Protein AF-A0AAW6J3B0-F1 (afdb_monomer_lite)

pLDDT: mean 87.62, std 11.97, range [43.56, 98.06]

Foldseek 3Di:
DFDWAQFPLGSVDIDRCLVVVVCCCVPPVVVVVVVVDPDDQQAAEQADAACSLLSLLVVVLVPPRHQEGHRFLHLCPTPVSVSLVVLVPGQDDPDPAHEAEYEYEPDDPDDDDDDDSSDDNCSVVSVVVSCVSCVVNVHDYYYYYDYPDDSVRSVVVSVCCVVVPVPD

Radius of gyration: 16.06 Å; chains: 1; bounding box: 43×34×39 Å

Secondary structure (DSSP, 8-state):
-PPSEEETTEEEEEE-THHHHHHHIIIIIHHHHHHHS---TT--EEEEETHHHHHHHHHHHH--S-SEEEEES--TTTTTTHHHHHHHHPPPP--S--EEEEEEE-----SSSPPPTT--TTHHHHHHHHHHHHHHTT--EEEEEETT--HHHHHHHHHHHHHTTTT-

Sequence (168 aa):
MGKPAQDPRNPERMSGGSADFRNVILKDIAPWVEQNVKLDAQKRALWGHSYGGLFVLDSLLDGRYFSHFFAASPSLSWADERMMQKIRAVKLVKEPQKHVLLMEGDLLTHTGAEQSANFDANGINKNREILSIFDQQGVEAKFLIYPNLKHGEVFKVSLLDVLSNKLY

Structure (mmCIF, N/CA/C/O backbone):
data_AF-A0AAW6J3B0-F1
#
_entry.id   AF-A0AAW6J3B0-F1
#
loop_
_atom_site.group_PDB
_atom_site.id
_atom_site.type_symbol
_atom_site.label_atom_id
_atom_site.label_alt_id
_atom_site.label_comp_id
_atom_site.label_asym_id
_atom_site.label_entity_id
_atom_site.label_seq_id
_atom_site.pdbx_PDB_ins_code
_atom_site.Cartn_x
_atom_site.Cartn_y
_atom_site.Cartn_z
_atom_site.occupancy
_atom_site.B_iso_or_equiv
_atom_site.auth_seq_id
_atom_site.auth_comp_id
_atom_site.auth_asym_id
_atom_site.auth_atom_id
_atom_site.pdbx_PDB_model_num
ATOM 1 N N . MET A 1 1 ? -11.419 -5.646 -10.971 1.00 50.66 1 MET A N 1
ATOM 2 C CA . MET A 1 1 ? -10.317 -6.406 -10.333 1.00 50.66 1 MET A CA 1
ATOM 3 C C . MET A 1 1 ? -9.451 -7.022 -11.418 1.00 50.66 1 MET A C 1
ATOM 5 O O . MET A 1 1 ? -9.953 -7.217 -12.521 1.00 50.66 1 MET A O 1
ATOM 9 N N . GLY A 1 2 ? -8.163 -7.256 -11.160 1.00 61.94 2 GLY A N 1
ATOM 10 C CA . GLY A 1 2 ? -7.322 -7.935 -12.143 1.00 61.94 2 GLY A CA 1
ATOM 11 C C . GLY A 1 2 ? -7.693 -9.399 -12.244 1.00 61.94 2 GLY A C 1
ATOM 12 O O . GLY A 1 2 ? -7.819 -10.053 -11.225 1.00 61.94 2 GLY A O 1
ATOM 13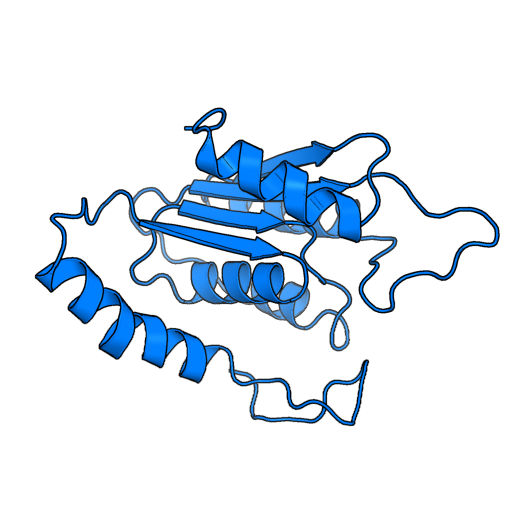 N N . LYS A 1 3 ? -7.918 -9.901 -13.457 1.00 71.81 3 LYS A N 1
ATOM 14 C CA . LYS A 1 3 ? -7.980 -11.346 -13.674 1.00 71.81 3 LYS A CA 1
ATOM 15 C C . LYS A 1 3 ? -6.567 -11.918 -13.510 1.00 71.81 3 LYS A C 1
ATOM 17 O O . LYS A 1 3 ? -5.618 -11.186 -13.818 1.00 71.81 3 LYS A O 1
ATOM 22 N N . PRO A 1 4 ? -6.423 -13.175 -13.057 1.00 79.88 4 PRO A N 1
ATOM 23 C CA . PRO A 1 4 ? -5.141 -13.854 -13.062 1.00 79.88 4 PRO A CA 1
ATOM 24 C C . PRO A 1 4 ? -4.463 -13.740 -14.429 1.00 79.88 4 PRO A C 1
ATOM 26 O O . PRO A 1 4 ? -5.073 -14.052 -15.451 1.00 79.88 4 PRO A O 1
ATOM 29 N N . ALA A 1 5 ? -3.230 -13.249 -14.446 1.00 85.12 5 ALA A N 1
ATOM 30 C CA . ALA A 1 5 ? -2.426 -13.078 -15.652 1.00 85.12 5 ALA A CA 1
ATOM 31 C C . ALA A 1 5 ? -0.943 -13.211 -15.304 1.00 85.12 5 ALA A C 1
ATOM 33 O O . ALA A 1 5 ? -0.566 -12.971 -14.157 1.00 85.12 5 ALA A O 1
ATOM 34 N N . GLN A 1 6 ? -0.104 -13.559 -16.276 1.00 87.12 6 GLN A N 1
ATOM 35 C CA . GLN A 1 6 ? 1.344 -13.581 -16.071 1.00 87.12 6 GLN A CA 1
ATOM 36 C C . GLN A 1 6 ? 1.844 -12.211 -15.603 1.00 87.12 6 GLN A C 1
ATOM 38 O O . GLN A 1 6 ? 1.359 -11.170 -16.053 1.00 87.12 6 GLN A O 1
ATOM 43 N N . ASP A 1 7 ? 2.779 -12.214 -14.661 1.00 86.56 7 ASP A N 1
ATOM 44 C CA . ASP A 1 7 ? 3.418 -10.992 -14.197 1.00 86.56 7 ASP A CA 1
ATOM 45 C C . ASP A 1 7 ? 4.323 -10.437 -15.313 1.00 86.56 7 ASP A C 1
ATOM 47 O O . ASP A 1 7 ? 5.245 -11.131 -15.748 1.00 86.56 7 ASP A O 1
ATOM 51 N N . PRO A 1 8 ? 4.112 -9.189 -15.773 1.00 86.69 8 PRO A N 1
ATOM 52 C CA . PRO A 1 8 ? 4.930 -8.594 -16.828 1.00 86.69 8 PRO A CA 1
ATOM 53 C C . PRO A 1 8 ? 6.418 -8.471 -16.464 1.00 86.69 8 PRO A C 1
ATOM 55 O O . PRO A 1 8 ? 7.243 -8.306 -17.357 1.00 86.69 8 PRO A O 1
ATOM 58 N N . ARG A 1 9 ? 6.787 -8.547 -15.176 1.00 86.00 9 ARG A N 1
ATOM 59 C CA . ARG A 1 9 ? 8.193 -8.526 -14.727 1.00 86.00 9 ARG A CA 1
ATOM 60 C C . ARG A 1 9 ? 8.808 -9.912 -14.570 1.00 86.00 9 ARG A C 1
ATOM 62 O O . ARG A 1 9 ? 10.029 -10.025 -14.524 1.00 86.00 9 ARG A O 1
ATOM 69 N N . ASN A 1 10 ? 7.984 -10.948 -14.442 1.00 84.62 10 ASN A N 1
ATOM 70 C CA . ASN A 1 10 ? 8.424 -12.335 -14.371 1.00 84.62 10 ASN A CA 1
ATOM 71 C C . ASN A 1 10 ? 7.295 -13.262 -14.864 1.00 84.62 10 ASN A C 1
ATOM 73 O O . ASN A 1 10 ? 6.443 -13.652 -14.063 1.00 84.62 10 ASN A O 1
ATOM 77 N N . PRO A 1 11 ? 7.300 -13.656 -16.150 1.00 86.00 11 PRO A N 1
ATOM 78 C CA . PRO A 1 11 ? 6.228 -14.460 -16.741 1.00 86.00 11 PRO A CA 1
ATOM 79 C C . PRO A 1 11 ? 6.017 -15.845 -16.109 1.00 86.00 11 PRO A C 1
ATOM 81 O O . PRO A 1 11 ? 4.966 -16.449 -16.317 1.00 86.00 11 PRO A O 1
ATOM 84 N N . GLU A 1 12 ? 6.974 -16.349 -15.321 1.00 87.25 12 GLU A N 1
ATOM 85 C CA . GLU A 1 12 ? 6.824 -17.600 -14.562 1.00 87.25 12 GLU A CA 1
ATOM 86 C C . GLU A 1 12 ? 5.893 -17.446 -13.349 1.00 87.25 12 GLU A C 1
ATOM 88 O O . GLU A 1 12 ? 5.465 -18.433 -12.750 1.00 87.25 12 GLU A O 1
ATOM 93 N N . ARG A 1 13 ? 5.570 -16.206 -12.964 1.00 84.75 13 ARG A N 1
ATOM 94 C CA . ARG A 1 13 ? 4.685 -15.888 -11.843 1.00 84.75 13 ARG A CA 1
ATOM 95 C C . ARG A 1 13 ? 3.322 -15.433 -12.343 1.00 84.75 13 ARG A C 1
ATOM 97 O O . ARG A 1 13 ? 3.199 -14.725 -13.339 1.00 84.75 13 ARG A O 1
ATOM 104 N N . MET A 1 14 ? 2.287 -15.784 -11.585 1.00 85.88 14 MET A N 1
ATOM 105 C CA . MET A 1 14 ? 0.937 -15.262 -11.785 1.00 85.88 14 MET A CA 1
ATOM 106 C C . MET A 1 14 ? 0.704 -14.0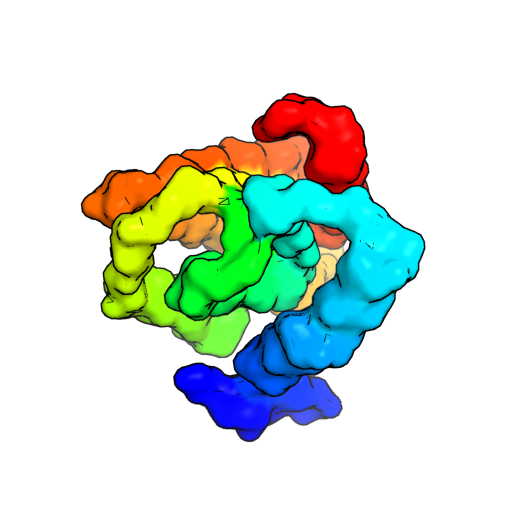25 -10.912 1.00 85.88 14 MET A C 1
ATOM 108 O O . MET A 1 14 ? 1.073 -13.981 -9.740 1.00 85.88 14 MET A O 1
ATOM 112 N N . SER A 1 15 ? 0.038 -13.032 -11.486 1.00 85.75 15 SER A N 1
ATOM 113 C CA . SER A 1 15 ? -0.449 -11.810 -10.847 1.00 85.75 15 SER A CA 1
ATOM 114 C C . SER A 1 15 ? -1.982 -11.753 -10.909 1.00 85.75 15 SER A C 1
ATOM 116 O O . SER A 1 15 ? -2.603 -12.590 -11.553 1.00 85.75 15 SER A O 1
ATOM 118 N N . GLY A 1 16 ? -2.618 -10.779 -10.248 1.00 80.81 16 GLY A N 1
ATOM 119 C CA . GLY A 1 16 ? -4.073 -10.550 -10.338 1.00 80.81 16 GLY A CA 1
ATOM 120 C C . GLY A 1 16 ? -4.931 -11.158 -9.218 1.00 80.81 16 GLY A C 1
ATOM 121 O O . GLY A 1 16 ? -6.109 -10.846 -9.135 1.00 80.81 16 GLY A O 1
ATOM 122 N N . GLY A 1 17 ? -4.364 -11.934 -8.292 1.00 88.25 17 GLY A N 1
ATOM 123 C CA . GLY A 1 17 ? -5.106 -12.582 -7.195 1.00 88.25 17 GLY A CA 1
ATOM 124 C C . GLY A 1 17 ? -5.395 -11.719 -5.956 1.00 88.25 17 GLY A C 1
ATOM 125 O O . GLY A 1 17 ? -5.665 -12.273 -4.894 1.00 88.25 17 GLY A O 1
ATOM 126 N N . SER A 1 18 ? -5.308 -10.382 -6.029 1.00 91.31 18 SER A N 1
ATOM 127 C CA . SER A 1 18 ? -5.418 -9.528 -4.828 1.00 91.31 18 SER A CA 1
ATOM 128 C C . SER A 1 18 ? -6.777 -9.653 -4.135 1.00 91.31 18 SER A C 1
ATOM 130 O O . SER A 1 18 ? -6.852 -9.679 -2.911 1.00 91.31 18 SER A O 1
ATOM 132 N N . ALA A 1 19 ? -7.861 -9.773 -4.897 1.00 91.00 19 ALA A N 1
ATOM 133 C CA . ALA A 1 19 ? -9.201 -9.910 -4.341 1.00 91.00 19 ALA A CA 1
ATOM 134 C C . ALA A 1 19 ? -9.419 -11.254 -3.637 1.00 91.00 19 ALA A C 1
ATOM 136 O O . ALA A 1 19 ? -10.002 -11.291 -2.555 1.00 91.00 19 ALA A O 1
ATOM 137 N N . ASP A 1 20 ? -8.916 -12.340 -4.222 1.00 92.25 20 ASP A N 1
ATOM 138 C CA . ASP A 1 20 ? -9.024 -13.677 -3.640 1.00 92.25 20 ASP A CA 1
ATOM 139 C C . ASP A 1 20 ? -8.159 -13.787 -2.385 1.00 92.25 20 ASP A C 1
ATOM 141 O O . ASP A 1 20 ? -8.633 -14.240 -1.347 1.00 92.25 20 ASP A O 1
ATOM 145 N N . PHE A 1 21 ? -6.933 -13.258 -2.430 1.00 93.38 21 PHE A N 1
ATOM 146 C CA . PHE A 1 21 ? -6.060 -13.204 -1.260 1.00 93.38 21 PHE A CA 1
ATOM 147 C C . PHE A 1 21 ? -6.668 -12.371 -0.124 1.00 93.38 21 PHE A C 1
ATOM 149 O O . PHE A 1 21 ? -6.686 -12.798 1.029 1.00 93.38 21 PHE A O 1
ATOM 156 N N . ARG A 1 22 ? -7.256 -11.212 -0.447 1.00 94.25 22 ARG A N 1
ATOM 157 C CA . ARG A 1 22 ? -8.044 -10.420 0.507 1.00 94.25 22 ARG A CA 1
ATOM 158 C C . ARG A 1 22 ?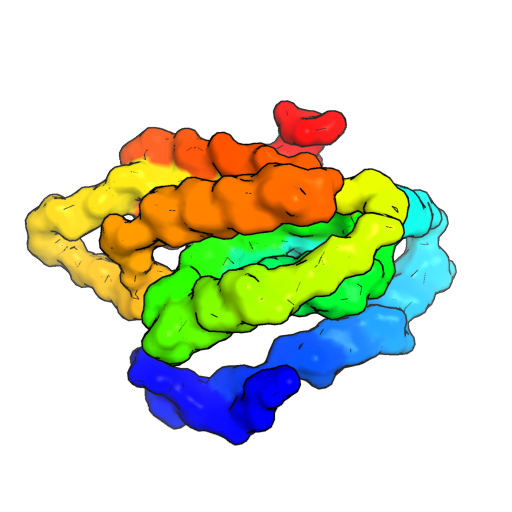 -9.190 -11.236 1.098 1.00 94.25 22 ARG A C 1
ATOM 160 O O . ARG A 1 22 ? -9.400 -11.168 2.302 1.00 94.25 22 ARG A O 1
ATOM 167 N N . ASN A 1 23 ? -9.929 -11.993 0.289 1.00 93.38 23 ASN A N 1
ATOM 168 C CA . ASN A 1 23 ? -11.029 -12.814 0.790 1.00 93.38 23 ASN A CA 1
ATOM 169 C C . ASN A 1 23 ? -10.544 -13.879 1.780 1.00 93.38 23 ASN A C 1
ATOM 171 O O . ASN A 1 23 ? -11.190 -14.034 2.810 1.00 93.38 23 ASN A O 1
ATOM 175 N N . VAL A 1 24 ? -9.406 -14.533 1.525 1.00 95.38 24 VAL A N 1
ATOM 176 C CA . VAL A 1 24 ? -8.792 -15.477 2.481 1.00 95.38 24 VAL A CA 1
ATOM 177 C C . VAL A 1 24 ? -8.452 -14.776 3.797 1.00 95.38 24 VAL A C 1
ATOM 179 O O . VAL A 1 24 ? -8.771 -15.275 4.875 1.00 95.38 24 VAL A O 1
ATOM 182 N N . ILE A 1 25 ? -7.869 -13.572 3.731 1.00 95.00 25 ILE A N 1
ATOM 183 C CA . ILE A 1 25 ? -7.588 -12.791 4.942 1.00 95.00 25 ILE A CA 1
ATOM 184 C C . ILE A 1 25 ? -8.878 -12.511 5.711 1.00 95.00 25 ILE A C 1
ATOM 186 O O . ILE A 1 25 ? -8.927 -12.766 6.906 1.00 95.00 25 ILE A O 1
ATOM 190 N N . LEU A 1 26 ? -9.911 -11.994 5.044 1.00 93.19 26 LEU A N 1
ATOM 191 C CA . LEU A 1 26 ? -11.124 -11.504 5.701 1.00 93.19 26 LEU A CA 1
ATOM 192 C C . LEU A 1 26 ? -12.074 -12.612 6.170 1.00 93.19 26 LEU A C 1
ATOM 194 O O . LEU A 1 26 ? -12.811 -12.397 7.129 1.00 93.19 26 LEU A O 1
ATOM 198 N N . LYS A 1 27 ? -12.108 -13.756 5.482 1.00 94.62 27 LYS A N 1
ATOM 199 C CA . LYS A 1 27 ? -13.063 -14.839 5.756 1.00 94.62 27 LYS A CA 1
ATOM 200 C C . LYS A 1 27 ? -12.472 -15.982 6.568 1.00 94.62 27 LYS A C 1
ATOM 202 O O . LYS A 1 27 ? -13.224 -16.617 7.299 1.00 94.62 27 LYS A O 1
ATOM 207 N N . ASP A 1 28 ? -11.161 -16.197 6.481 1.00 95.69 28 ASP A N 1
ATOM 208 C CA . ASP A 1 28 ? -10.518 -17.357 7.098 1.00 95.69 28 ASP A CA 1
ATOM 209 C C . ASP A 1 28 ? -9.547 -16.917 8.201 1.00 95.69 28 ASP A C 1
ATOM 211 O O . ASP A 1 28 ? -9.738 -17.244 9.372 1.00 95.69 28 ASP A O 1
ATOM 215 N N . ILE A 1 29 ? -8.533 -16.115 7.852 1.00 95.00 29 ILE A N 1
ATOM 216 C CA . ILE A 1 29 ? -7.448 -15.755 8.782 1.00 95.00 29 ILE A CA 1
ATOM 217 C C . ILE A 1 29 ? -7.957 -14.839 9.899 1.00 95.00 29 ILE A C 1
ATOM 219 O O . ILE A 1 29 ? -7.737 -15.115 11.076 1.00 95.00 29 ILE A O 1
ATOM 223 N N . ALA A 1 30 ? -8.635 -13.749 9.544 1.00 92.81 30 ALA A N 1
ATOM 224 C CA . ALA A 1 30 ? -9.129 -12.757 10.491 1.00 92.81 30 ALA A CA 1
ATOM 225 C C . ALA A 1 30 ? -10.084 -13.356 11.541 1.00 92.81 30 ALA A C 1
ATOM 227 O O . ALA A 1 30 ? -9.793 -13.213 12.731 1.00 92.81 30 ALA A O 1
ATOM 228 N N . PRO A 1 31 ? -11.158 -14.078 11.154 1.00 93.00 31 PRO A N 1
ATOM 229 C CA . PRO A 1 31 ? -12.051 -14.705 12.125 1.00 93.00 31 PRO A CA 1
ATOM 230 C C . PRO A 1 31 ? -11.340 -15.712 13.027 1.00 93.00 31 PRO A C 1
ATOM 232 O O . PRO A 1 31 ? -11.619 -15.759 14.223 1.00 93.00 31 PRO A O 1
ATOM 235 N N . TRP A 1 32 ? -10.393 -16.488 12.486 1.00 95.69 32 TRP A N 1
ATOM 236 C CA . TRP A 1 32 ? -9.612 -17.423 13.292 1.00 95.69 32 TRP A CA 1
ATOM 237 C C . TRP A 1 32 ? -8.759 -16.696 14.341 1.00 95.69 32 TRP A C 1
ATOM 239 O O . TRP A 1 32 ? -8.763 -17.086 15.505 1.00 95.69 32 TRP A O 1
ATOM 249 N N . VAL A 1 33 ? -8.074 -15.604 13.983 1.00 94.25 33 VAL A N 1
ATOM 250 C CA . VAL A 1 33 ? -7.293 -14.816 14.955 1.00 94.25 33 VAL A CA 1
ATOM 251 C C . VAL A 1 33 ? -8.198 -14.216 16.036 1.00 94.25 33 VAL A C 1
ATOM 253 O O . VAL A 1 33 ? -7.875 -14.305 17.219 1.00 94.25 33 VAL A O 1
ATOM 256 N N . GLU A 1 34 ? -9.346 -13.652 15.658 1.00 92.81 34 GLU A N 1
ATOM 257 C CA . GLU A 1 34 ? -10.280 -12.995 16.588 1.00 92.81 34 GLU A CA 1
ATOM 258 C C . GLU A 1 34 ? -10.957 -13.956 17.570 1.00 92.81 34 GLU A C 1
ATOM 260 O O . GLU A 1 34 ? -11.330 -13.553 18.671 1.00 92.81 34 GLU A O 1
ATOM 265 N N . GLN A 1 35 ? -11.073 -15.237 17.215 1.00 94.88 35 GLN A N 1
ATOM 266 C CA . GLN A 1 35 ? -11.519 -16.282 18.143 1.00 94.88 35 GLN A CA 1
ATOM 267 C C . GLN A 1 35 ? -10.468 -16.614 19.208 1.00 94.88 35 GLN A C 1
ATOM 269 O O . GLN A 1 35 ? -10.821 -17.053 20.301 1.00 94.88 35 GLN A O 1
ATOM 274 N N . ASN A 1 36 ? -9.186 -16.413 18.900 1.00 95.56 36 ASN A N 1
ATOM 275 C CA . ASN A 1 36 ? -8.073 -16.790 19.770 1.00 95.56 36 ASN A CA 1
ATOM 276 C C . ASN A 1 36 ? -7.500 -15.604 20.564 1.00 95.56 36 ASN A C 1
ATOM 278 O O . ASN A 1 36 ? -6.831 -15.812 21.576 1.00 95.56 36 ASN A O 1
ATOM 282 N N . VAL A 1 37 ? -7.747 -14.363 20.129 1.00 93.56 37 VAL A N 1
ATOM 283 C CA . VAL A 1 37 ? -7.215 -13.142 20.751 1.00 93.56 37 VAL A CA 1
ATOM 284 C C . VAL A 1 37 ? -8.258 -12.025 20.716 1.00 93.56 37 VAL A C 1
ATOM 286 O O . VAL A 1 37 ? -8.865 -11.756 19.682 1.00 93.56 37 VAL A O 1
ATOM 289 N N . LYS A 1 38 ? -8.431 -11.308 21.835 1.00 90.19 38 LYS A N 1
ATOM 290 C CA . LYS A 1 38 ? -9.290 -10.116 21.885 1.00 90.19 38 LYS A CA 1
ATOM 291 C C . LYS A 1 38 ? -8.618 -8.959 21.142 1.00 90.19 38 LYS A C 1
ATOM 293 O O . LYS A 1 38 ? -7.649 -8.388 21.638 1.00 90.19 38 LYS A O 1
ATOM 298 N N . LEU A 1 39 ? -9.152 -8.606 19.976 1.00 88.50 39 LEU A N 1
ATOM 299 C CA . LEU A 1 39 ? -8.653 -7.520 19.134 1.00 88.50 39 LEU A CA 1
ATOM 300 C C . LEU A 1 39 ? -9.563 -6.288 19.192 1.00 88.50 39 LEU A C 1
ATOM 302 O O . LEU A 1 39 ? -10.777 -6.395 19.362 1.00 88.50 39 LEU A O 1
ATOM 306 N N . ASP A 1 40 ? -8.966 -5.108 19.028 1.00 88.19 40 ASP A N 1
ATOM 307 C CA . ASP A 1 40 ? -9.702 -3.863 18.813 1.00 88.19 40 ASP A CA 1
ATOM 308 C C . ASP A 1 40 ? -10.024 -3.726 17.319 1.00 88.19 40 ASP A C 1
ATOM 310 O O . ASP A 1 40 ? -9.137 -3.528 16.484 1.00 88.19 40 ASP A O 1
ATOM 314 N N . ALA A 1 41 ? -11.311 -3.824 16.983 1.00 83.69 41 ALA A N 1
ATOM 315 C CA . ALA A 1 41 ? -11.788 -3.746 15.608 1.00 83.69 41 ALA A CA 1
ATOM 316 C C . ALA A 1 41 ? -11.482 -2.399 14.928 1.00 83.69 41 ALA A C 1
ATOM 318 O O . ALA A 1 41 ? -11.462 -2.335 13.698 1.00 83.69 41 ALA A O 1
ATOM 319 N N . GLN A 1 42 ? -11.227 -1.343 15.708 1.00 84.69 42 GLN A N 1
ATOM 320 C CA . GLN A 1 42 ? -10.859 -0.017 15.213 1.00 84.69 42 GLN A CA 1
ATOM 321 C C . GLN A 1 42 ? -9.346 0.146 15.012 1.00 84.69 42 GLN A C 1
ATOM 323 O O . GLN A 1 42 ? -8.915 1.136 14.422 1.00 84.69 42 GLN A O 1
ATOM 328 N N . LYS A 1 43 ? -8.522 -0.819 15.441 1.00 87.69 43 LYS A N 1
ATOM 329 C CA . LYS A 1 43 ? -7.050 -0.769 15.357 1.00 87.69 43 LYS A CA 1
ATOM 330 C C . LYS A 1 43 ? -6.487 -1.971 14.607 1.00 87.69 43 LYS A C 1
ATOM 332 O O . LYS A 1 43 ? -5.631 -2.703 15.099 1.00 87.69 43 LYS A O 1
ATOM 337 N N . ARG A 1 44 ? -6.976 -2.172 13.384 1.00 90.94 44 ARG A N 1
ATOM 338 C CA . ARG A 1 44 ? -6.483 -3.211 12.476 1.00 90.94 44 ARG A CA 1
ATOM 339 C C . ARG A 1 44 ? -5.595 -2.575 11.414 1.00 90.94 44 ARG A C 1
ATOM 341 O O . ARG A 1 44 ? -6.047 -1.722 10.647 1.00 90.94 44 ARG A O 1
ATOM 348 N N . ALA A 1 45 ? -4.343 -3.012 11.375 1.00 93.19 45 ALA A N 1
ATOM 349 C CA . ALA A 1 45 ? -3.333 -2.526 10.448 1.00 93.19 45 ALA A CA 1
ATOM 350 C C . ALA A 1 45 ? -3.079 -3.522 9.314 1.00 93.19 45 ALA A C 1
ATOM 352 O O . ALA A 1 45 ? -3.025 -4.731 9.540 1.00 93.19 45 ALA A O 1
ATOM 353 N N . LEU A 1 46 ? -2.864 -3.000 8.107 1.00 95.75 46 LEU A N 1
ATOM 354 C CA . LEU A 1 46 ? -2.325 -3.744 6.977 1.00 95.75 46 LEU A CA 1
ATOM 355 C C . LEU A 1 46 ? -1.021 -3.092 6.523 1.00 95.75 46 LEU A C 1
ATOM 357 O O . LEU A 1 46 ? -1.009 -1.930 6.117 1.00 95.75 46 LEU A O 1
ATOM 361 N N . TRP A 1 47 ? 0.062 -3.862 6.564 1.00 97.31 47 TRP A N 1
ATOM 362 C CA . TRP A 1 47 ? 1.377 -3.457 6.082 1.00 97.31 47 TRP A CA 1
ATOM 363 C C . TRP A 1 47 ? 1.815 -4.319 4.909 1.00 97.31 47 TRP A C 1
ATOM 365 O O . TRP A 1 47 ? 1.528 -5.516 4.858 1.00 97.31 47 TRP A O 1
ATOM 375 N N . GLY A 1 48 ? 2.534 -3.713 3.970 1.00 98.06 48 GLY A N 1
ATOM 376 C CA . GLY A 1 48 ? 3.116 -4.438 2.858 1.00 98.06 48 GLY A CA 1
ATOM 377 C C . GLY A 1 48 ? 4.215 -3.654 2.161 1.00 98.06 48 GLY A C 1
ATOM 378 O O . GLY A 1 48 ? 4.127 -2.439 1.989 1.00 98.06 48 GLY A O 1
ATOM 379 N N . HIS A 1 49 ? 5.232 -4.387 1.712 1.00 97.56 49 HIS A N 1
ATOM 380 C CA . HIS A 1 49 ? 6.367 -3.861 0.958 1.00 97.56 49 HIS A CA 1
ATOM 381 C C . HIS A 1 49 ? 6.300 -4.252 -0.519 1.00 97.56 49 HIS A C 1
ATOM 383 O O . HIS A 1 49 ? 5.876 -5.365 -0.840 1.00 97.56 49 HIS A O 1
ATOM 389 N N . SER A 1 50 ? 6.718 -3.367 -1.429 1.00 94.75 50 SER A N 1
ATOM 390 C CA . SER A 1 50 ? 6.781 -3.643 -2.871 1.00 94.75 50 SER A CA 1
ATOM 391 C C . SER A 1 50 ? 5.418 -4.072 -3.432 1.00 94.75 50 SER A C 1
ATOM 393 O O . SER A 1 50 ? 4.488 -3.264 -3.478 1.00 94.75 50 SER A O 1
ATOM 395 N N . TYR A 1 51 ? 5.248 -5.336 -3.827 1.00 94.75 51 TYR A N 1
ATOM 396 C CA . TYR A 1 51 ? 3.950 -5.864 -4.271 1.00 94.75 51 TYR A CA 1
ATOM 397 C C . TYR A 1 51 ? 2.944 -5.935 -3.119 1.00 94.75 51 TYR A C 1
ATOM 399 O O . TYR A 1 51 ? 1.754 -5.706 -3.324 1.00 94.75 51 TYR A O 1
ATOM 407 N N . GLY A 1 52 ? 3.417 -6.165 -1.892 1.00 96.00 52 GLY A N 1
ATOM 408 C CA . GLY A 1 52 ? 2.606 -6.011 -0.688 1.00 96.00 52 GLY A CA 1
ATOM 409 C C . GLY A 1 52 ? 2.113 -4.572 -0.517 1.00 96.00 52 GLY A C 1
ATOM 410 O O . GLY A 1 52 ? 0.970 -4.370 -0.126 1.00 96.00 52 GLY A O 1
ATOM 411 N N . GLY A 1 53 ? 2.916 -3.571 -0.891 1.00 97.31 53 GLY A N 1
ATOM 412 C CA . GLY A 1 53 ? 2.496 -2.166 -0.896 1.00 97.31 53 GLY A CA 1
ATOM 413 C C . GLY A 1 53 ? 1.380 -1.897 -1.912 1.00 97.31 53 GLY A C 1
ATOM 414 O O . GLY A 1 53 ? 0.413 -1.203 -1.605 1.00 97.31 53 GLY A O 1
ATOM 415 N N . LEU A 1 54 ? 1.440 -2.526 -3.093 1.00 96.31 54 LEU A N 1
ATOM 416 C CA . LEU A 1 54 ? 0.324 -2.506 -4.048 1.00 96.31 54 LEU A CA 1
ATOM 417 C C . LEU A 1 54 ? -0.929 -3.165 -3.462 1.00 96.31 54 LEU A C 1
ATOM 419 O O . LEU A 1 54 ? -2.029 -2.646 -3.631 1.00 96.31 54 LEU A O 1
ATOM 423 N N . PHE A 1 55 ? -0.778 -4.282 -2.750 1.00 96.75 55 PHE A N 1
ATOM 424 C CA . PHE A 1 55 ? -1.894 -4.941 -2.079 1.00 96.75 55 PHE A CA 1
ATOM 425 C C . PHE A 1 55 ? -2.512 -4.068 -0.974 1.00 96.75 55 PHE A C 1
ATOM 427 O O . PHE A 1 55 ? -3.737 -4.023 -0.851 1.00 96.75 55 PHE A O 1
ATOM 434 N N . VAL A 1 56 ? -1.705 -3.325 -0.213 1.00 97.06 56 VAL A N 1
ATOM 435 C CA . VAL A 1 56 ? -2.183 -2.345 0.778 1.00 97.06 56 VAL A CA 1
ATOM 436 C C . VAL A 1 56 ? -3.035 -1.270 0.104 1.00 97.06 56 VAL A C 1
ATOM 438 O O . VAL A 1 56 ? -4.161 -1.030 0.536 1.00 97.06 56 VAL A O 1
ATOM 441 N N . LEU A 1 57 ? -2.549 -0.670 -0.987 1.00 95.56 57 LEU A N 1
ATOM 442 C CA . LEU A 1 57 ? -3.292 0.351 -1.735 1.00 95.56 57 LEU A CA 1
ATOM 443 C C . LEU A 1 57 ? -4.573 -0.217 -2.358 1.00 95.56 57 LEU A C 1
ATOM 445 O O . LEU A 1 57 ? -5.638 0.381 -2.236 1.00 95.56 57 LEU A O 1
ATOM 449 N N . ASP A 1 58 ? -4.510 -1.416 -2.943 1.00 94.62 58 ASP A N 1
ATOM 450 C CA . ASP A 1 58 ? -5.694 -2.133 -3.431 1.00 94.62 58 ASP A CA 1
ATOM 451 C C . ASP A 1 58 ? -6.735 -2.319 -2.318 1.00 94.62 58 ASP A C 1
ATOM 453 O O . ASP A 1 58 ? -7.936 -2.234 -2.570 1.00 94.62 58 ASP A O 1
ATOM 457 N N . SER A 1 59 ? -6.261 -2.547 -1.089 1.00 93.38 59 SER A N 1
ATOM 458 C CA . SER A 1 59 ? -7.085 -2.771 0.097 1.00 93.38 59 SER A CA 1
ATOM 459 C C . SER A 1 59 ? -7.732 -1.539 0.665 1.00 93.38 59 SER A C 1
ATOM 461 O O . SER A 1 59 ? -8.901 -1.579 1.047 1.00 93.38 59 SER A O 1
ATOM 463 N N . LEU A 1 60 ? -6.993 -0.443 0.664 1.00 93.00 60 LEU A N 1
ATOM 464 C CA . LEU A 1 60 ? -7.509 0.859 1.032 1.00 93.00 60 LEU A CA 1
ATOM 465 C C . LEU A 1 60 ? -8.712 1.242 0.157 1.00 93.00 60 LEU A C 1
ATOM 467 O O . LEU A 1 60 ? -9.729 1.704 0.686 1.00 93.00 60 LEU A O 1
ATOM 471 N N . LEU A 1 61 ? -8.605 0.989 -1.156 1.00 90.75 61 LEU A N 1
ATOM 472 C CA . LEU A 1 61 ? -9.654 1.270 -2.143 1.00 90.75 61 LEU A CA 1
ATOM 473 C C . LEU A 1 61 ? -10.881 0.350 -2.019 1.00 90.75 61 LEU A C 1
ATOM 475 O O . LEU A 1 61 ? -11.975 0.759 -2.389 1.00 90.75 61 LEU A O 1
ATOM 479 N N . ASP A 1 62 ? -10.715 -0.880 -1.526 1.00 85.88 62 ASP A N 1
ATOM 480 C CA . ASP A 1 62 ? -11.828 -1.800 -1.237 1.00 85.88 62 ASP A CA 1
ATOM 481 C C . ASP A 1 62 ? -12.583 -1.404 0.046 1.00 85.88 62 ASP A C 1
ATOM 483 O O . ASP A 1 62 ? -13.786 -1.619 0.159 1.00 85.88 62 ASP A O 1
ATOM 487 N N . GLY A 1 63 ? -11.881 -0.772 0.992 1.00 74.75 63 GLY A N 1
ATOM 488 C CA . GLY A 1 63 ? -12.466 -0.024 2.103 1.00 74.75 63 GLY A CA 1
ATOM 489 C C . GLY A 1 63 ? -12.981 -0.837 3.286 1.00 74.75 63 GLY A C 1
ATOM 490 O O . GLY A 1 63 ? -13.563 -0.258 4.197 1.00 74.75 63 GLY A O 1
ATOM 491 N N . ARG A 1 64 ? -12.743 -2.148 3.313 1.00 73.50 64 ARG A N 1
ATOM 492 C CA . ARG A 1 64 ? -13.250 -3.045 4.355 1.00 73.50 64 ARG A CA 1
ATOM 493 C C . ARG A 1 64 ? -12.174 -3.381 5.397 1.00 73.50 64 ARG A C 1
ATOM 495 O O . ARG A 1 64 ? -11.000 -3.527 5.064 1.00 73.50 64 ARG A O 1
ATOM 502 N N . TYR A 1 65 ? -12.610 -3.584 6.643 1.00 86.94 65 TYR A N 1
ATOM 503 C CA . TYR A 1 65 ? -11.901 -4.273 7.738 1.00 86.94 65 TYR A CA 1
ATOM 504 C C . TYR A 1 65 ? -10.691 -3.577 8.394 1.00 86.94 65 TYR A C 1
ATOM 506 O O . TYR A 1 65 ? -10.589 -3.618 9.619 1.00 86.94 65 TYR A O 1
ATOM 514 N N . PHE A 1 66 ? -9.795 -2.946 7.634 1.00 90.56 66 PHE A N 1
ATOM 515 C CA . PHE A 1 66 ? -8.605 -2.272 8.174 1.00 90.56 66 PHE A CA 1
ATOM 516 C C . PHE A 1 66 ? -8.834 -0.770 8.369 1.00 90.56 66 PHE A C 1
ATOM 518 O O . PHE A 1 66 ? -9.493 -0.128 7.551 1.00 90.56 66 PHE A O 1
ATOM 525 N N . SER A 1 67 ? -8.242 -0.209 9.424 1.00 89.88 67 SER A N 1
ATOM 526 C CA . SER A 1 67 ? -8.238 1.233 9.707 1.00 89.88 67 SER A CA 1
ATOM 527 C C . SER A 1 67 ? -6.882 1.890 9.437 1.00 89.88 67 SER A C 1
ATOM 529 O O . SER A 1 67 ? -6.835 3.083 9.150 1.00 89.88 67 SER A O 1
ATOM 531 N N . HIS A 1 68 ? -5.786 1.125 9.480 1.00 92.25 68 HIS A N 1
ATOM 532 C CA . HIS A 1 68 ? -4.429 1.633 9.259 1.00 92.25 68 HIS A CA 1
ATOM 533 C C . HIS A 1 68 ? -3.781 0.934 8.060 1.00 92.25 68 HIS A C 1
ATOM 535 O O . HIS A 1 68 ? -3.776 -0.296 7.975 1.00 92.25 68 HIS A O 1
ATOM 541 N N . PHE A 1 69 ? -3.226 1.713 7.136 1.00 94.88 69 PHE A N 1
ATOM 542 C CA . PHE A 1 69 ? -2.664 1.233 5.875 1.00 94.88 69 PHE A CA 1
ATOM 543 C C . PHE A 1 69 ? -1.231 1.728 5.709 1.00 94.88 69 PHE A C 1
ATOM 545 O O . PHE A 1 69 ? -0.981 2.931 5.674 1.00 94.88 69 PHE A O 1
ATOM 552 N N . PHE A 1 70 ? -0.303 0.789 5.552 1.00 97.00 70 PHE A N 1
ATOM 553 C CA . PHE A 1 70 ? 1.131 1.043 5.482 1.00 97.00 70 PHE A CA 1
ATOM 554 C C . PHE A 1 70 ? 1.724 0.482 4.197 1.00 97.00 70 PHE A C 1
ATOM 556 O O . PHE A 1 70 ? 1.974 -0.720 4.093 1.00 97.00 70 PHE A O 1
ATOM 563 N N . ALA A 1 71 ? 1.939 1.343 3.206 1.00 98.06 71 ALA A N 1
ATOM 564 C CA . ALA A 1 71 ? 2.502 0.938 1.924 1.00 98.06 71 ALA A CA 1
ATOM 565 C C . ALA A 1 71 ? 3.979 1.341 1.859 1.00 98.06 71 ALA A C 1
ATOM 567 O O . ALA A 1 71 ? 4.302 2.517 1.698 1.00 98.06 71 ALA A O 1
ATOM 568 N N . ALA A 1 72 ? 4.872 0.359 1.992 1.00 97.50 72 ALA A N 1
ATOM 569 C CA . ALA A 1 72 ? 6.317 0.556 1.942 1.00 97.50 72 ALA A CA 1
ATOM 570 C C . ALA A 1 72 ? 6.870 0.282 0.540 1.00 97.50 72 ALA A C 1
ATOM 572 O O . ALA A 1 72 ? 6.680 -0.810 0.003 1.00 97.50 72 ALA A O 1
ATOM 573 N N . SER A 1 73 ? 7.551 1.263 -0.050 1.00 96.19 73 SER A N 1
ATOM 574 C CA . SER A 1 73 ? 8.081 1.249 -1.419 1.00 96.19 73 SER A CA 1
ATOM 575 C C . SER A 1 73 ? 7.141 0.539 -2.402 1.00 96.19 73 SER A C 1
ATOM 577 O O . SER A 1 73 ? 7.514 -0.489 -2.980 1.00 96.19 73 SER A O 1
ATOM 579 N N . PRO A 1 74 ? 5.869 0.977 -2.524 1.00 96.88 74 PRO A N 1
ATOM 580 C CA . PRO A 1 74 ? 4.906 0.309 -3.387 1.00 96.88 74 PRO A CA 1
ATOM 581 C C . PRO A 1 74 ? 5.415 0.315 -4.832 1.00 96.88 74 PRO A C 1
ATOM 583 O O . PRO A 1 74 ? 5.880 1.331 -5.339 1.00 96.88 74 PRO A O 1
ATOM 586 N N . SER A 1 75 ? 5.312 -0.820 -5.524 1.00 94.88 75 SER A N 1
ATOM 587 C CA . SER A 1 75 ? 5.829 -0.964 -6.894 1.00 94.88 75 SER A CA 1
ATOM 588 C C . SER A 1 75 ? 4.921 -0.293 -7.938 1.00 94.88 75 SER A C 1
ATOM 590 O O . SER A 1 75 ? 4.343 -0.963 -8.790 1.00 94.88 75 SER A O 1
ATOM 592 N N . LEU A 1 76 ? 4.765 1.030 -7.864 1.00 95.50 76 LEU A N 1
ATOM 593 C CA . LEU A 1 76 ? 3.764 1.814 -8.599 1.00 95.50 76 LEU A CA 1
ATOM 594 C C . LEU A 1 76 ? 3.967 1.825 -10.122 1.00 95.50 76 LEU A C 1
ATOM 596 O O . LEU A 1 76 ? 3.002 2.024 -10.850 1.00 95.50 76 LEU A O 1
ATOM 600 N N . SER A 1 77 ? 5.177 1.557 -10.619 1.00 93.69 77 SER A N 1
ATOM 601 C CA . SER A 1 77 ? 5.480 1.323 -12.041 1.00 93.69 77 SER A CA 1
ATOM 602 C C . SER A 1 77 ? 5.028 -0.041 -12.573 1.00 93.69 77 SER A C 1
ATOM 604 O O . SER A 1 77 ? 5.197 -0.322 -13.757 1.00 93.69 77 SER A O 1
ATOM 606 N N . TRP A 1 78 ? 4.510 -0.934 -11.727 1.00 93.00 78 TRP A N 1
ATOM 607 C CA . TRP A 1 78 ? 4.122 -2.278 -12.153 1.00 93.00 78 TRP A CA 1
ATOM 608 C C . TRP A 1 78 ? 2.910 -2.257 -13.094 1.00 93.00 78 TRP A C 1
ATOM 610 O O . TRP A 1 78 ? 1.964 -1.497 -12.872 1.00 93.00 78 TRP A O 1
ATOM 620 N N . ALA A 1 79 ? 2.946 -3.132 -14.109 1.00 91.25 79 ALA A N 1
ATOM 621 C CA . ALA A 1 79 ? 1.902 -3.321 -15.119 1.00 91.25 79 ALA A CA 1
ATOM 622 C C . ALA A 1 79 ? 1.380 -1.994 -15.695 1.00 91.25 79 ALA A C 1
ATOM 624 O O . ALA A 1 79 ? 0.203 -1.672 -15.537 1.00 91.25 79 ALA A O 1
ATOM 625 N N . ASP A 1 80 ? 2.274 -1.207 -16.299 1.00 91.94 80 ASP A N 1
ATOM 626 C CA . ASP A 1 80 ? 1.952 0.086 -16.922 1.00 91.94 80 ASP A CA 1
ATOM 627 C C . ASP A 1 80 ? 1.232 1.054 -15.968 1.00 91.94 80 ASP A C 1
ATOM 629 O O . ASP A 1 80 ? 0.260 1.725 -16.311 1.00 91.94 80 ASP A O 1
ATOM 633 N N . GLU A 1 81 ? 1.708 1.102 -14.721 1.00 94.56 81 GLU A N 1
ATOM 634 C CA . GLU A 1 81 ? 1.156 1.930 -13.644 1.00 94.56 81 GLU A CA 1
ATOM 635 C C . GLU A 1 81 ? -0.308 1.635 -13.302 1.00 94.56 81 GLU A C 1
ATOM 637 O O . GLU A 1 81 ? -1.058 2.513 -12.865 1.00 94.56 81 GLU A O 1
ATOM 642 N N . ARG A 1 82 ? -0.737 0.381 -13.455 1.00 93.75 82 ARG A N 1
ATOM 643 C CA . ARG A 1 82 ? -2.120 -0.042 -13.200 1.00 93.75 82 ARG A CA 1
ATOM 644 C C . ARG A 1 82 ? -2.684 0.448 -11.864 1.00 93.75 82 ARG A C 1
ATOM 646 O O . ARG A 1 82 ? -3.860 0.804 -11.789 1.00 93.75 82 ARG A O 1
ATOM 653 N N . MET A 1 83 ? -1.878 0.443 -10.800 1.00 95.25 83 MET A N 1
ATOM 654 C CA . MET A 1 83 ? -2.320 0.934 -9.490 1.00 95.25 83 MET A CA 1
ATOM 655 C C . MET A 1 83 ? -2.569 2.447 -9.500 1.00 95.25 83 MET A C 1
ATOM 657 O O . MET A 1 83 ? -3.590 2.887 -8.981 1.00 95.25 83 MET A O 1
ATOM 661 N N . MET A 1 84 ? -1.702 3.231 -10.148 1.00 97.25 84 MET A N 1
ATOM 662 C CA . MET A 1 84 ? -1.903 4.676 -10.305 1.00 97.25 84 MET A CA 1
ATOM 663 C C . MET A 1 84 ? -3.173 4.967 -11.099 1.00 97.25 84 MET A C 1
ATOM 665 O O . MET A 1 84 ? -3.995 5.772 -10.673 1.00 97.25 84 MET A O 1
ATOM 669 N N . GLN A 1 85 ? -3.389 4.254 -12.210 1.00 96.25 85 GLN A N 1
ATOM 670 C CA . GLN A 1 85 ? -4.623 4.367 -12.995 1.00 96.25 85 GLN A CA 1
ATOM 671 C C . GLN A 1 85 ? -5.864 4.072 -12.139 1.00 96.25 85 GLN A C 1
ATOM 673 O O . GLN A 1 85 ? -6.856 4.797 -12.207 1.00 96.25 85 GLN A O 1
ATOM 678 N N . LYS A 1 86 ? -5.801 3.040 -11.286 1.00 94.38 86 LYS A N 1
ATOM 679 C CA . LYS A 1 86 ? -6.892 2.691 -10.370 1.00 94.38 86 LYS A CA 1
ATOM 680 C C . LYS A 1 86 ? -7.138 3.786 -9.324 1.00 94.38 86 LYS A C 1
ATOM 682 O O . LYS A 1 86 ? -8.290 4.154 -9.119 1.00 94.38 86 LYS A O 1
ATOM 687 N N . ILE A 1 87 ? -6.089 4.313 -8.689 1.00 94.94 87 ILE A N 1
ATOM 688 C CA . ILE A 1 87 ? -6.193 5.385 -7.683 1.00 94.94 87 ILE A CA 1
ATOM 689 C C . ILE A 1 87 ? -6.768 6.667 -8.300 1.00 94.94 87 ILE A C 1
ATOM 691 O O . ILE A 1 87 ? -7.644 7.280 -7.701 1.00 94.94 87 ILE A O 1
ATOM 695 N N . ARG A 1 88 ? -6.351 7.031 -9.520 1.00 95.81 88 ARG A N 1
ATOM 696 C CA . ARG A 1 88 ? -6.892 8.187 -10.261 1.00 95.81 88 ARG A CA 1
ATOM 697 C C . ARG A 1 88 ? -8.389 8.048 -10.572 1.00 95.81 88 ARG A C 1
ATOM 699 O O . ARG A 1 88 ? -9.093 9.049 -10.638 1.00 95.81 88 ARG A O 1
ATOM 706 N N . ALA A 1 89 ? -8.874 6.823 -10.787 1.00 93.44 89 ALA A N 1
ATOM 707 C CA . ALA A 1 89 ? -10.255 6.561 -11.195 1.00 93.44 89 ALA A CA 1
ATOM 708 C C . ALA A 1 89 ? -11.235 6.363 -10.024 1.00 93.44 89 ALA A C 1
ATOM 710 O O . ALA A 1 89 ? -12.432 6.612 -10.173 1.00 93.44 89 ALA A O 1
ATOM 711 N N . VAL A 1 90 ? -10.762 5.870 -8.876 1.00 88.94 90 VAL A N 1
ATOM 712 C CA . VAL A 1 90 ? -11.623 5.519 -7.738 1.00 88.94 90 VAL A CA 1
ATOM 713 C C . VAL A 1 90 ? -11.800 6.716 -6.808 1.00 88.94 90 VAL A C 1
ATOM 715 O O . VAL A 1 90 ? -10.831 7.305 -6.337 1.00 88.94 90 VAL A O 1
ATOM 718 N N . LYS A 1 91 ? -13.059 7.021 -6.480 1.00 85.25 91 LYS A N 1
ATOM 719 C CA . LYS A 1 91 ? -13.391 7.874 -5.338 1.00 85.25 91 LYS A CA 1
ATOM 720 C C . LYS A 1 91 ? -13.505 7.009 -4.091 1.00 85.25 91 LYS A C 1
ATOM 722 O O . LYS A 1 91 ? -14.330 6.098 -4.042 1.00 85.25 91 LYS A O 1
ATOM 727 N N . LEU A 1 92 ? -12.689 7.299 -3.091 1.00 79.50 92 LEU A N 1
ATOM 728 C CA . LEU A 1 92 ? -12.835 6.763 -1.753 1.00 79.50 92 LEU A CA 1
ATOM 729 C C . LEU A 1 92 ? -14.133 7.317 -1.160 1.00 79.50 92 LEU A C 1
ATOM 731 O O . LEU A 1 92 ? -14.337 8.528 -1.078 1.00 79.50 92 LEU A O 1
ATOM 735 N N . VAL A 1 93 ? -15.040 6.420 -0.776 1.00 67.56 93 VAL A N 1
ATOM 736 C CA . VAL A 1 93 ? -16.203 6.790 0.035 1.00 67.56 93 VAL A CA 1
ATOM 737 C C . VAL A 1 93 ? -15.673 7.328 1.367 1.00 67.56 93 VAL A C 1
ATOM 739 O O . VAL A 1 93 ? -14.714 6.773 1.912 1.00 67.56 93 VAL A O 1
ATOM 742 N N . LYS A 1 94 ? -16.262 8.421 1.874 1.00 62.03 94 LYS A N 1
ATOM 743 C CA . LYS A 1 94 ? -15.979 8.936 3.222 1.00 62.03 94 LYS A CA 1
ATOM 744 C C . LYS A 1 94 ? -16.384 7.876 4.248 1.00 62.03 94 LYS A C 1
ATOM 746 O O . LYS A 1 94 ? -17.534 7.810 4.662 1.00 62.03 94 LYS A O 1
ATOM 751 N N . GLU A 1 95 ? -15.424 7.047 4.616 1.00 61.22 95 GLU A N 1
ATOM 752 C CA . GLU A 1 95 ? -15.509 6.059 5.688 1.00 61.22 95 GLU A CA 1
ATOM 753 C C . GLU A 1 95 ? -14.859 6.645 6.960 1.00 61.22 95 GLU A C 1
ATOM 755 O O . GLU A 1 95 ? -14.058 7.582 6.850 1.00 61.22 95 GLU A O 1
ATOM 760 N N . PRO A 1 96 ? -15.182 6.147 8.171 1.00 63.09 96 PRO A N 1
ATOM 761 C CA . PRO A 1 96 ? -14.538 6.593 9.410 1.00 63.09 96 PRO A CA 1
ATOM 762 C C . PRO A 1 96 ? -13.002 6.509 9.331 1.00 63.09 96 PRO A C 1
ATOM 764 O O . PRO A 1 96 ? -12.459 5.707 8.572 1.00 63.09 96 PRO A O 1
ATOM 767 N N . GLN A 1 97 ? -12.328 7.378 10.100 1.00 72.19 97 GLN A N 1
ATOM 768 C CA . GLN A 1 97 ? -10.906 7.741 9.988 1.00 72.19 97 GLN A CA 1
ATOM 769 C C . GLN A 1 97 ? -9.985 6.577 9.584 1.00 72.19 97 GLN A C 1
ATOM 771 O O . GLN A 1 97 ? -9.652 5.710 10.391 1.00 72.19 97 GLN A O 1
ATOM 776 N N . LYS A 1 98 ? -9.562 6.578 8.314 1.00 84.31 98 LYS A N 1
ATOM 777 C CA . LYS A 1 98 ? -8.476 5.727 7.823 1.00 84.31 98 LYS A CA 1
ATOM 778 C C . LYS A 1 98 ? -7.163 6.480 7.973 1.00 84.31 98 LYS A C 1
ATOM 780 O O . LYS A 1 98 ? -7.073 7.630 7.554 1.00 84.31 98 LYS A O 1
ATOM 785 N N . HIS A 1 99 ? -6.145 5.806 8.492 1.00 89.19 99 HIS A N 1
ATOM 786 C CA . HIS A 1 99 ? -4.791 6.337 8.568 1.00 89.19 99 HIS A CA 1
ATOM 787 C C . HIS A 1 99 ? -3.935 5.695 7.486 1.00 89.19 99 HIS A C 1
ATOM 789 O O . HIS A 1 99 ? -3.770 4.473 7.461 1.00 89.19 99 HIS A O 1
ATOM 795 N N . VAL A 1 100 ? -3.387 6.510 6.588 1.00 93.94 100 VAL A N 1
ATOM 796 C CA . VAL A 1 100 ? -2.542 6.025 5.495 1.00 93.94 100 VAL A CA 1
ATOM 797 C C . VAL A 1 100 ? -1.123 6.543 5.676 1.00 93.94 100 VAL A C 1
ATOM 799 O O . VAL A 1 100 ? -0.909 7.744 5.829 1.00 93.94 100 VAL A O 1
ATOM 802 N N . LEU A 1 101 ? -0.144 5.646 5.628 1.00 96.31 101 LEU A N 1
ATOM 803 C CA . LEU A 1 101 ? 1.269 5.990 5.573 1.00 96.31 101 LEU A CA 1
ATOM 804 C C . LEU A 1 101 ? 1.905 5.351 4.340 1.00 96.31 101 LEU A C 1
ATOM 806 O O . LEU A 1 101 ? 1.999 4.127 4.218 1.00 96.31 101 LEU A O 1
ATOM 810 N N . LEU A 1 102 ? 2.355 6.212 3.435 1.00 97.94 102 LEU A N 1
ATOM 811 C CA . LEU A 1 102 ? 3.234 5.848 2.335 1.00 97.94 102 LEU A CA 1
ATOM 812 C C . LEU A 1 102 ? 4.679 5.977 2.820 1.00 97.94 102 LEU A C 1
ATOM 814 O O . LEU A 1 102 ? 5.006 6.903 3.566 1.00 97.94 102 LEU A O 1
ATOM 818 N N . MET A 1 103 ? 5.542 5.052 2.420 1.00 97.19 103 MET A N 1
ATOM 819 C CA . MET A 1 103 ? 6.949 5.050 2.816 1.00 97.19 103 MET A CA 1
ATOM 820 C C . MET A 1 103 ? 7.818 4.754 1.603 1.00 97.19 103 MET A C 1
ATOM 822 O O . MET A 1 103 ? 7.493 3.849 0.842 1.00 97.19 103 MET A O 1
ATOM 826 N N . GLU A 1 104 ? 8.911 5.486 1.416 1.00 95.69 104 GLU A N 1
ATOM 827 C CA . GLU A 1 104 ? 9.802 5.300 0.265 1.00 95.69 104 GLU A CA 1
ATOM 828 C C . GLU A 1 104 ? 11.260 5.573 0.641 1.00 95.69 104 GLU A C 1
ATOM 830 O O . GLU A 1 104 ? 11.530 6.400 1.506 1.00 95.69 104 GLU A O 1
ATOM 835 N N . GLY A 1 105 ? 12.199 4.882 -0.001 1.00 92.81 105 GLY A N 1
ATOM 836 C CA . GLY A 1 105 ? 13.628 5.199 0.088 1.00 92.81 105 GLY A CA 1
ATOM 837 C C . GLY A 1 105 ? 14.035 6.173 -1.017 1.00 92.81 105 GLY A C 1
ATOM 838 O O . GLY A 1 105 ? 13.532 6.071 -2.134 1.00 92.81 105 GLY A O 1
ATOM 839 N N . ASP A 1 106 ? 14.931 7.120 -0.740 1.00 88.25 106 ASP A N 1
ATOM 840 C CA . ASP A 1 106 ? 15.374 8.101 -1.747 1.00 88.25 106 ASP A CA 1
ATOM 841 C C . ASP A 1 106 ? 16.645 7.715 -2.509 1.00 88.25 106 ASP A C 1
ATOM 843 O O . ASP A 1 106 ? 17.033 8.425 -3.443 1.00 88.25 106 ASP A O 1
ATOM 847 N N . LEU A 1 107 ? 17.288 6.594 -2.158 1.00 81.88 107 LEU A N 1
ATOM 848 C CA . LEU A 1 107 ? 18.532 6.221 -2.809 1.00 81.88 107 LEU A CA 1
ATOM 849 C C . LEU A 1 107 ? 18.248 5.655 -4.196 1.00 81.88 107 LEU A C 1
ATOM 851 O O . LEU A 1 107 ? 17.982 4.464 -4.387 1.00 81.88 107 LEU A O 1
ATOM 855 N N . LEU A 1 108 ? 18.387 6.531 -5.186 1.00 69.31 108 LEU A N 1
ATOM 856 C CA . LEU A 1 108 ? 18.573 6.140 -6.569 1.00 69.31 108 LEU A CA 1
ATOM 857 C C . LEU A 1 108 ? 19.900 5.378 -6.645 1.00 69.31 108 LEU A C 1
ATOM 859 O O . LEU A 1 108 ? 20.964 5.920 -6.341 1.00 69.31 108 LEU A O 1
ATOM 863 N N . THR A 1 109 ? 19.866 4.108 -7.040 1.0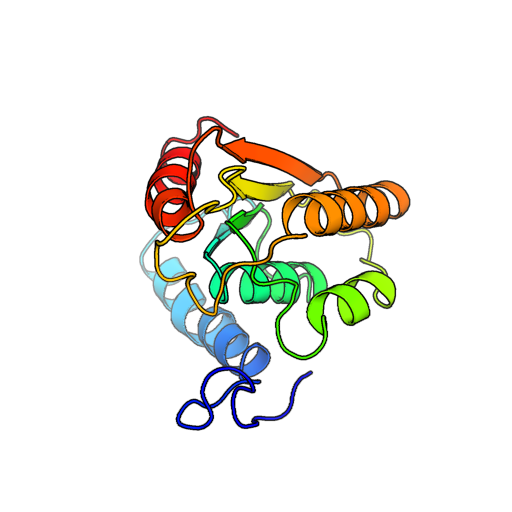0 58.66 109 THR A N 1
ATOM 864 C CA . THR A 1 109 ? 21.094 3.374 -7.361 1.00 58.66 109 THR A CA 1
ATOM 865 C C . THR A 1 109 ? 21.682 3.960 -8.641 1.00 58.66 109 THR A C 1
ATOM 867 O O . THR A 1 109 ? 21.396 3.499 -9.747 1.00 58.66 109 THR A O 1
ATOM 870 N N . HIS A 1 110 ? 22.474 5.016 -8.489 1.00 50.44 110 HIS A N 1
ATOM 871 C CA . HIS A 1 110 ? 23.373 5.504 -9.514 1.00 50.44 110 HIS A CA 1
ATOM 872 C C . HIS A 1 110 ? 24.665 4.689 -9.430 1.00 50.44 110 HIS A C 1
ATOM 874 O O . HIS A 1 110 ? 25.272 4.598 -8.368 1.00 50.44 110 HIS A O 1
ATOM 880 N N . THR A 1 111 ? 25.081 4.140 -10.573 1.00 43.56 111 THR A N 1
ATOM 881 C CA . THR A 1 111 ? 26.335 3.405 -10.835 1.00 43.56 111 THR A CA 1
ATOM 882 C C . THR A 1 111 ? 26.361 1.912 -10.465 1.00 43.56 111 THR A C 1
ATOM 884 O O . THR A 1 111 ? 26.283 1.527 -9.304 1.00 43.56 111 THR A O 1
ATOM 887 N N . GLY A 1 112 ? 26.499 1.065 -11.495 1.00 50.88 112 GLY A N 1
ATOM 888 C CA . GLY A 1 112 ? 27.086 -0.286 -11.452 1.00 50.88 112 GLY A CA 1
ATOM 889 C C . GLY A 1 112 ? 26.375 -1.400 -10.671 1.00 50.88 112 GLY A C 1
ATOM 890 O O . GLY A 1 112 ? 26.672 -2.563 -10.916 1.00 50.88 112 GLY A O 1
ATOM 891 N N . ALA A 1 113 ? 25.458 -1.089 -9.756 1.00 57.53 113 ALA A N 1
ATOM 892 C CA . ALA A 1 113 ? 24.705 -2.087 -9.004 1.00 57.53 113 ALA A CA 1
ATOM 893 C C . ALA A 1 113 ? 23.473 -2.554 -9.791 1.00 57.53 113 ALA A C 1
ATOM 895 O O . ALA A 1 113 ? 22.747 -1.728 -10.351 1.00 57.53 113 ALA A O 1
ATOM 896 N N . GLU A 1 114 ? 23.212 -3.864 -9.798 1.00 58.56 114 GLU A N 1
ATOM 897 C CA . GLU A 1 114 ? 21.981 -4.420 -10.363 1.00 58.56 114 GLU A CA 1
ATOM 898 C C . GLU A 1 114 ? 20.761 -3.773 -9.696 1.00 58.56 114 GLU A C 1
ATOM 900 O O . GLU A 1 114 ? 20.559 -3.857 -8.479 1.00 58.56 114 GLU A O 1
ATOM 905 N N . GLN A 1 115 ? 19.948 -3.092 -10.502 1.00 63.31 115 GLN A N 1
ATOM 906 C CA . GLN A 1 115 ? 18.665 -2.579 -10.050 1.00 63.31 115 GLN A CA 1
ATOM 907 C C . GLN A 1 115 ? 17.715 -3.752 -9.849 1.00 63.31 115 GLN A C 1
ATOM 909 O O . GLN A 1 115 ? 17.557 -4.603 -10.723 1.00 63.31 115 GLN A O 1
ATOM 914 N N . SER A 1 116 ? 17.033 -3.780 -8.704 1.00 67.38 116 SER A N 1
ATOM 915 C CA . SER A 1 116 ? 15.902 -4.688 -8.549 1.00 67.38 116 SER A CA 1
ATOM 916 C C . SER A 1 116 ? 14.881 -4.390 -9.645 1.00 67.38 116 SER A C 1
ATOM 918 O O . SER A 1 116 ? 14.513 -3.232 -9.832 1.00 67.38 116 SER A O 1
ATOM 920 N N . ALA A 1 117 ? 14.328 -5.423 -10.285 1.00 69.44 117 ALA A N 1
ATOM 921 C CA . ALA A 1 117 ? 13.198 -5.273 -11.209 1.00 69.44 117 ALA A CA 1
ATOM 922 C C . ALA A 1 117 ? 11.975 -4.574 -10.568 1.00 69.44 117 ALA A C 1
ATOM 924 O O . ALA A 1 117 ? 11.044 -4.168 -11.261 1.00 69.44 117 ALA A O 1
ATOM 925 N N . ASN A 1 118 ? 11.962 -4.441 -9.235 1.00 72.50 118 ASN A N 1
ATOM 926 C CA . ASN A 1 118 ? 10.913 -3.770 -8.477 1.00 72.50 118 ASN A CA 1
ATOM 927 C C . ASN A 1 118 ? 11.180 -2.302 -8.144 1.00 72.50 118 ASN A C 1
ATOM 929 O O . ASN A 1 118 ? 10.277 -1.659 -7.607 1.00 72.50 118 ASN A O 1
ATOM 933 N N . PHE A 1 119 ? 12.364 -1.787 -8.476 1.00 78.31 119 PHE A N 1
ATOM 934 C CA . PHE A 1 119 ? 12.712 -0.384 -8.304 1.00 78.31 119 PHE A CA 1
ATOM 935 C C . PHE A 1 119 ? 11.847 0.513 -9.203 1.00 78.31 119 PHE A C 1
ATOM 937 O O . PHE A 1 119 ? 11.639 0.227 -10.384 1.00 78.31 119 PHE A O 1
ATOM 944 N N . ASP A 1 120 ? 11.340 1.609 -8.641 1.00 82.69 120 ASP A N 1
ATOM 945 C CA . ASP A 1 120 ? 10.611 2.646 -9.370 1.00 82.69 120 ASP A CA 1
ATOM 946 C C . ASP A 1 120 ? 11.362 3.969 -9.229 1.00 82.69 120 ASP A C 1
ATOM 948 O O . ASP A 1 120 ? 11.293 4.626 -8.192 1.00 82.69 120 ASP A O 1
ATOM 952 N N . ALA A 1 121 ? 12.065 4.379 -10.288 1.00 83.88 121 ALA A N 1
ATOM 953 C CA . ALA A 1 121 ? 12.825 5.630 -10.303 1.00 83.88 121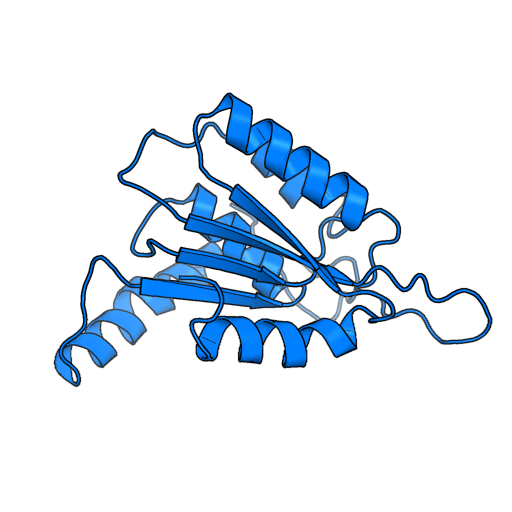 ALA A CA 1
ATOM 954 C C . ALA A 1 121 ? 11.951 6.869 -10.034 1.00 83.88 121 ALA A C 1
ATOM 956 O O . ALA A 1 121 ? 12.453 7.890 -9.573 1.00 83.88 121 ALA A O 1
ATOM 957 N N . ASN A 1 122 ? 10.642 6.772 -10.290 1.00 90.25 122 ASN A N 1
ATOM 958 C CA . ASN A 1 122 ? 9.671 7.832 -10.037 1.00 90.25 122 ASN A CA 1
ATOM 959 C C . ASN A 1 122 ? 8.805 7.566 -8.792 1.00 90.25 122 ASN A C 1
ATOM 961 O O . ASN A 1 122 ? 7.813 8.270 -8.589 1.00 90.25 122 ASN A O 1
ATOM 965 N N . GLY A 1 123 ? 9.166 6.589 -7.950 1.00 91.94 123 GLY A N 1
ATOM 966 C CA . GLY A 1 123 ? 8.380 6.157 -6.789 1.00 91.94 123 GLY A CA 1
ATOM 967 C C . GLY A 1 123 ? 8.010 7.306 -5.850 1.00 91.94 123 GLY A C 1
ATOM 968 O O . GLY A 1 123 ? 6.844 7.459 -5.492 1.00 91.94 123 GLY A O 1
ATOM 969 N N . ILE A 1 124 ? 8.954 8.203 -5.540 1.00 95.25 124 ILE A N 1
ATOM 970 C CA . ILE A 1 124 ? 8.694 9.391 -4.704 1.00 95.25 124 ILE A CA 1
ATOM 971 C C . ILE A 1 124 ? 7.620 10.296 -5.320 1.00 95.25 124 ILE A C 1
ATOM 973 O O . ILE A 1 124 ? 6.688 10.711 -4.631 1.00 95.25 124 ILE A O 1
ATOM 977 N N . ASN A 1 125 ? 7.728 10.603 -6.614 1.00 96.69 125 ASN A N 1
ATOM 978 C CA . ASN A 1 125 ? 6.787 11.499 -7.290 1.00 96.69 125 ASN A CA 1
ATOM 979 C C . ASN A 1 125 ? 5.395 10.869 -7.410 1.00 96.69 125 ASN A C 1
ATOM 981 O O . ASN A 1 125 ? 4.396 11.553 -7.204 1.00 96.69 125 ASN A O 1
ATOM 985 N N . LYS A 1 126 ? 5.321 9.560 -7.659 1.00 97.25 126 LYS A N 1
ATOM 986 C CA . LYS A 1 126 ? 4.049 8.829 -7.693 1.00 97.25 126 LYS A CA 1
ATOM 987 C C . LYS A 1 126 ? 3.393 8.757 -6.319 1.00 97.25 126 LYS A C 1
ATOM 989 O O . LYS A 1 126 ? 2.194 8.984 -6.215 1.00 97.25 126 LYS A O 1
ATOM 994 N N . ASN A 1 127 ? 4.163 8.519 -5.254 1.00 97.62 127 ASN A N 1
ATOM 995 C CA . ASN A 1 127 ? 3.631 8.587 -3.892 1.00 97.62 127 ASN A CA 1
ATOM 996 C C . ASN A 1 127 ? 3.086 9.993 -3.592 1.00 97.62 127 ASN A C 1
ATOM 998 O O . ASN A 1 127 ? 1.959 10.097 -3.119 1.00 97.62 127 ASN A O 1
ATOM 1002 N N . ARG A 1 128 ? 3.810 11.069 -3.951 1.00 97.88 128 ARG A N 1
ATOM 1003 C CA . ARG A 1 128 ? 3.329 12.469 -3.848 1.00 97.88 128 ARG A CA 1
ATOM 1004 C C . ARG A 1 128 ? 2.019 12.713 -4.595 1.00 97.88 128 ARG A C 1
ATOM 1006 O O . ARG A 1 128 ? 1.139 13.387 -4.066 1.00 97.88 128 ARG A O 1
ATOM 1013 N N . GLU A 1 129 ? 1.869 12.152 -5.791 1.00 97.75 129 GLU A N 1
ATOM 1014 C CA . GLU A 1 129 ? 0.611 12.217 -6.537 1.00 97.75 129 GLU A CA 1
ATOM 1015 C C . GLU A 1 129 ? -0.531 11.526 -5.774 1.00 97.75 129 GLU A C 1
ATOM 1017 O O . GLU A 1 129 ? -1.609 12.102 -5.639 1.00 97.75 129 GLU A O 1
ATOM 1022 N N . ILE A 1 130 ? -0.287 10.339 -5.204 1.00 96.94 130 ILE A N 1
ATOM 1023 C CA . ILE A 1 130 ? -1.275 9.634 -4.372 1.00 96.94 130 ILE A CA 1
ATOM 1024 C C . ILE A 1 130 ? -1.694 10.496 -3.171 1.00 96.94 130 ILE A C 1
ATOM 1026 O O . ILE A 1 130 ? -2.891 10.602 -2.911 1.00 96.94 130 ILE A O 1
ATOM 1030 N N . LEU A 1 131 ? -0.750 11.147 -2.474 1.00 95.81 131 LEU A N 1
ATOM 1031 C CA . LEU A 1 131 ? -1.085 12.072 -1.379 1.00 95.81 131 LEU A CA 1
ATOM 1032 C C . LEU A 1 131 ? -2.012 13.191 -1.846 1.00 95.81 131 LEU A C 1
ATOM 1034 O O . LEU A 1 131 ? -3.001 13.470 -1.178 1.00 95.81 131 LEU A O 1
ATOM 1038 N N . SER A 1 132 ? -1.722 13.804 -2.996 1.00 96.06 132 SER A N 1
ATOM 1039 C CA . SER A 1 132 ? -2.560 14.876 -3.540 1.00 96.06 132 SER A CA 1
ATOM 1040 C C . SER A 1 132 ? -3.972 14.390 -3.883 1.00 96.06 132 SER A C 1
ATOM 1042 O O . SER A 1 132 ? -4.946 15.075 -3.575 1.00 96.06 132 SER A O 1
ATOM 1044 N N . ILE A 1 133 ? -4.102 13.194 -4.465 1.00 94.75 133 ILE A N 1
ATOM 1045 C CA . ILE A 1 133 ? -5.406 12.589 -4.771 1.00 94.75 133 ILE A CA 1
ATOM 1046 C C . ILE A 1 133 ? -6.183 12.286 -3.482 1.00 94.75 133 ILE A C 1
ATOM 1048 O O . ILE A 1 133 ? -7.389 12.522 -3.424 1.00 94.75 133 ILE A O 1
ATOM 1052 N N . PHE A 1 134 ? -5.519 11.764 -2.449 1.00 91.94 134 PHE A N 1
ATOM 1053 C CA . PHE A 1 134 ? -6.153 11.450 -1.165 1.00 91.94 134 PHE A CA 1
ATOM 1054 C C . PHE A 1 134 ? -6.588 12.707 -0.410 1.00 91.94 134 PHE A C 1
ATOM 1056 O O . PHE A 1 134 ? -7.718 12.744 0.079 1.00 91.94 134 PHE A O 1
ATOM 1063 N N . ASP A 1 135 ? -5.770 13.758 -0.411 1.00 91.38 135 ASP A N 1
ATOM 1064 C CA . ASP A 1 135 ? -6.105 15.058 0.179 1.00 91.38 135 ASP A CA 1
ATOM 1065 C C . ASP A 1 135 ? -7.357 15.677 -0.470 1.00 91.38 135 ASP A C 1
ATOM 1067 O O . ASP A 1 135 ? -8.312 16.033 0.222 1.00 91.38 135 ASP A O 1
ATOM 1071 N N . GLN A 1 136 ? -7.443 15.664 -1.808 1.00 91.50 136 GLN A N 1
ATOM 1072 C CA . GLN A 1 136 ? -8.630 16.127 -2.550 1.00 91.50 136 GLN A CA 1
ATOM 1073 C C . GLN A 1 136 ? -9.910 15.342 -2.221 1.00 91.50 136 GLN A C 1
ATOM 1075 O O . GLN A 1 136 ? -11.020 15.834 -2.432 1.00 91.50 136 GLN A O 1
ATOM 1080 N N . GLN A 1 137 ? -9.770 14.116 -1.717 1.00 88.69 137 GLN A N 1
ATOM 1081 C CA . GLN A 1 137 ? -10.877 13.255 -1.304 1.00 88.69 137 GLN A CA 1
ATOM 1082 C C . GLN A 1 137 ? -11.126 13.291 0.215 1.00 88.69 137 GLN A C 1
ATOM 1084 O O . GLN A 1 137 ? -12.045 12.629 0.701 1.00 88.69 137 GLN A O 1
ATOM 1089 N N . GLY A 1 138 ? -10.356 14.086 0.968 1.00 86.62 138 GLY A N 1
ATOM 1090 C CA . GLY A 1 138 ? -10.465 14.216 2.422 1.00 86.62 138 GLY A CA 1
ATOM 1091 C C . GLY A 1 138 ? -9.948 13.002 3.200 1.00 86.62 138 GLY A C 1
ATOM 1092 O O . GLY A 1 138 ? -10.424 12.750 4.306 1.00 86.62 138 GLY A O 1
ATOM 1093 N N . VAL A 1 139 ? -9.024 12.231 2.621 1.00 86.75 139 VAL A N 1
ATOM 1094 C CA . VAL A 1 139 ? -8.359 11.093 3.271 1.00 86.75 139 VAL A CA 1
ATOM 1095 C C . VAL A 1 139 ? -7.020 11.554 3.843 1.00 86.75 139 VAL A C 1
ATOM 1097 O O . VAL A 1 139 ? -6.156 12.016 3.102 1.00 86.75 139 VAL A O 1
ATOM 1100 N N . GLU A 1 140 ? -6.828 11.397 5.156 1.00 85.94 140 GLU A N 1
ATOM 1101 C CA . GLU A 1 140 ? -5.560 11.735 5.809 1.00 85.94 140 GLU A CA 1
ATOM 1102 C C . GLU A 1 140 ? -4.478 10.708 5.441 1.00 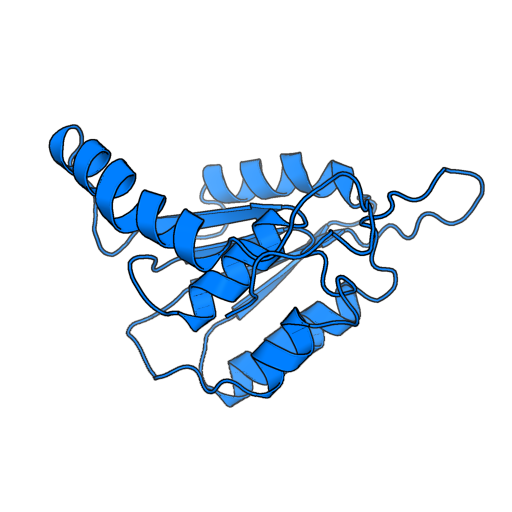85.94 140 GLU A C 1
ATOM 1104 O O . GLU A 1 140 ? -4.524 9.538 5.840 1.00 85.94 140 GLU A O 1
ATOM 1109 N N . ALA A 1 141 ? -3.480 11.161 4.684 1.00 92.56 141 ALA A N 1
ATOM 1110 C CA . ALA A 1 141 ? -2.322 10.370 4.306 1.00 92.56 141 ALA A CA 1
ATOM 1111 C C . ALA A 1 141 ? -1.022 11.099 4.649 1.00 92.56 141 ALA A C 1
ATOM 1113 O O . ALA A 1 141 ? -0.894 12.307 4.457 1.00 92.56 141 ALA A O 1
ATOM 1114 N N . LYS A 1 142 ? -0.037 10.346 5.135 1.00 95.38 142 LYS A N 1
ATOM 1115 C CA . LYS A 1 142 ? 1.316 10.822 5.434 1.00 95.38 142 LYS A CA 1
ATOM 1116 C C . LYS A 1 142 ? 2.319 10.147 4.511 1.00 95.38 142 LYS A C 1
ATOM 1118 O O . LYS A 1 142 ? 2.083 9.042 4.017 1.00 95.38 142 LYS A O 1
ATOM 1123 N N . PHE A 1 143 ? 3.453 10.809 4.305 1.00 96.88 143 PHE A N 1
ATOM 1124 C CA . PHE A 1 143 ? 4.555 10.280 3.512 1.00 96.88 143 PHE A CA 1
ATOM 1125 C C . PHE A 1 143 ? 5.862 10.381 4.272 1.00 96.88 143 PHE A C 1
ATOM 1127 O O . PHE A 1 143 ? 6.264 11.473 4.670 1.00 96.88 143 PHE A O 1
ATOM 1134 N N . LEU A 1 144 ? 6.516 9.240 4.451 1.00 96.00 144 LEU A N 1
ATOM 1135 C CA . LEU A 1 144 ? 7.828 9.142 5.067 1.00 96.00 144 LEU A CA 1
ATOM 1136 C C . LEU A 1 144 ? 8.863 8.774 4.005 1.00 96.00 144 LEU A C 1
ATOM 1138 O O . LEU A 1 144 ? 8.711 7.782 3.294 1.00 96.00 144 LEU A O 1
ATOM 1142 N N . ILE A 1 145 ? 9.922 9.574 3.918 1.00 95.62 145 ILE A N 1
ATOM 1143 C CA . ILE A 1 145 ? 11.068 9.292 3.056 1.00 95.62 145 ILE A CA 1
ATOM 1144 C C . ILE A 1 145 ? 12.229 8.855 3.943 1.00 95.62 145 ILE A C 1
ATOM 1146 O O . ILE A 1 145 ? 12.621 9.581 4.857 1.00 95.62 145 ILE A O 1
ATOM 1150 N N . TYR A 1 146 ? 12.772 7.676 3.660 1.00 94.25 146 TYR A N 1
ATOM 1151 C CA . TYR A 1 146 ? 13.972 7.160 4.295 1.00 94.25 146 TYR A CA 1
ATOM 1152 C C . TYR A 1 146 ? 15.212 7.590 3.504 1.00 94.25 146 TYR A C 1
ATOM 1154 O O . TYR A 1 146 ? 15.413 7.098 2.387 1.00 94.25 146 TYR A O 1
ATOM 1162 N N . PRO A 1 147 ? 16.055 8.479 4.061 1.00 92.12 147 PRO A N 1
ATOM 1163 C CA . PRO A 1 147 ? 17.238 8.953 3.364 1.00 92.12 147 PRO A CA 1
ATOM 1164 C C . PRO A 1 147 ? 18.280 7.841 3.223 1.00 92.12 147 PRO A C 1
ATOM 1166 O O . PRO A 1 147 ? 18.555 7.100 4.167 1.00 92.12 147 PRO A O 1
ATOM 1169 N N . ASN A 1 148 ? 18.905 7.775 2.053 1.00 90.38 148 ASN A N 1
ATOM 1170 C CA . ASN A 1 148 ? 19.967 6.852 1.666 1.00 90.38 148 ASN A CA 1
ATOM 1171 C C . ASN A 1 148 ? 19.592 5.360 1.715 1.00 90.38 148 ASN A C 1
ATOM 1173 O O . ASN A 1 148 ? 20.489 4.518 1.733 1.00 90.38 148 ASN A O 1
ATOM 1177 N N . LEU A 1 149 ? 18.299 5.015 1.713 1.00 91.06 149 LEU A N 1
ATOM 1178 C CA . LEU A 1 149 ? 17.854 3.620 1.650 1.00 91.06 149 LEU A CA 1
ATOM 1179 C C . LEU A 1 149 ? 17.412 3.226 0.242 1.00 91.06 149 LEU A C 1
ATOM 1181 O O . LEU A 1 149 ? 16.663 3.946 -0.419 1.00 91.06 149 LEU A O 1
ATOM 1185 N N . LYS A 1 150 ? 17.832 2.037 -0.193 1.00 89.50 150 LYS A N 1
ATOM 1186 C CA . LYS A 1 150 ? 17.346 1.373 -1.409 1.00 89.50 150 LYS A CA 1
ATOM 1187 C C . LYS A 1 150 ? 16.012 0.681 -1.147 1.00 89.50 150 LYS A C 1
ATOM 1189 O O . LYS A 1 150 ? 15.695 0.311 -0.017 1.00 89.50 150 LYS A O 1
ATOM 1194 N N . HIS A 1 151 ? 15.303 0.355 -2.229 1.00 89.69 151 HIS A N 1
ATOM 1195 C CA . HIS A 1 151 ? 14.031 -0.385 -2.223 1.00 89.69 151 HIS A CA 1
ATOM 1196 C C . HIS A 1 151 ? 13.986 -1.563 -1.235 1.00 89.69 151 HIS A C 1
ATOM 1198 O O . HIS A 1 151 ? 13.035 -1.700 -0.474 1.00 89.69 151 HIS A O 1
ATOM 1204 N N . GLY A 1 152 ? 15.008 -2.426 -1.230 1.00 89.50 152 GLY A N 1
ATOM 1205 C CA . GLY A 1 152 ? 15.052 -3.594 -0.340 1.00 89.50 152 GLY A CA 1
ATOM 1206 C C . GLY A 1 152 ? 15.285 -3.249 1.136 1.00 89.50 152 GLY A C 1
ATOM 1207 O O . GLY A 1 152 ? 14.730 -3.903 2.014 1.00 89.50 152 GLY A O 1
ATOM 1208 N N . GLU A 1 153 ? 16.063 -2.206 1.420 1.00 92.50 153 GLU A N 1
ATOM 1209 C CA . GLU A 1 153 ? 16.409 -1.784 2.786 1.00 92.50 153 GLU A CA 1
ATOM 1210 C C . GLU A 1 153 ? 15.206 -1.158 3.501 1.00 92.50 153 GLU A C 1
ATOM 1212 O O . GLU A 1 153 ? 15.044 -1.321 4.714 1.00 92.50 153 GLU A O 1
ATOM 1217 N N . VAL A 1 154 ? 14.302 -0.542 2.732 1.00 93.94 154 VAL A N 1
ATOM 1218 C CA . VAL A 1 154 ? 13.032 -0.009 3.237 1.00 93.94 154 VAL A CA 1
ATOM 1219 C C . VAL A 1 154 ? 12.178 -1.102 3.884 1.00 93.94 154 VAL A C 1
ATOM 1221 O O . VAL A 1 154 ? 11.487 -0.801 4.852 1.00 93.94 154 VAL A O 1
ATOM 1224 N N . PHE A 1 155 ? 12.242 -2.370 3.445 1.00 95.25 155 PHE A N 1
ATOM 1225 C CA . PHE A 1 155 ? 11.435 -3.459 4.027 1.00 95.25 155 PHE A CA 1
ATOM 1226 C C . PHE A 1 155 ? 11.597 -3.536 5.550 1.00 95.25 155 PHE A C 1
ATOM 1228 O O . PHE A 1 155 ? 10.620 -3.462 6.292 1.00 95.25 155 PHE A O 1
ATOM 1235 N N . LYS A 1 156 ? 12.842 -3.670 6.023 1.00 95.25 156 LYS A N 1
ATOM 1236 C CA . LYS A 1 156 ? 13.120 -3.891 7.447 1.00 95.25 156 LYS A CA 1
ATOM 1237 C C . LYS A 1 156 ? 12.829 -2.638 8.266 1.00 95.25 156 LYS A C 1
ATOM 1239 O O . LYS A 1 156 ? 12.219 -2.744 9.325 1.00 95.25 156 LYS A O 1
ATOM 1244 N N . VAL A 1 157 ? 13.268 -1.474 7.786 1.00 94.81 157 VAL A N 1
ATOM 1245 C CA . VAL A 1 157 ? 13.121 -0.210 8.522 1.00 94.81 157 VAL A CA 1
ATOM 1246 C C . VAL A 1 157 ? 11.648 0.180 8.634 1.00 94.81 157 VAL A C 1
ATOM 1248 O O . VAL A 1 157 ? 11.174 0.421 9.740 1.00 94.81 157 VAL A O 1
ATOM 1251 N N . SER A 1 158 ? 10.896 0.119 7.530 1.00 95.81 158 SER A N 1
ATOM 1252 C CA . SER A 1 158 ? 9.462 0.433 7.539 1.00 95.81 158 SER A CA 1
ATOM 1253 C C . SER A 1 158 ? 8.649 -0.495 8.438 1.00 95.81 158 SER A C 1
ATOM 1255 O O . SER A 1 158 ? 7.782 -0.026 9.169 1.00 95.81 158 SER A O 1
ATOM 1257 N N . LEU A 1 159 ? 8.927 -1.804 8.433 1.00 96.19 159 LEU A N 1
ATOM 1258 C CA . LEU A 1 159 ? 8.218 -2.741 9.303 1.00 96.19 159 LEU A CA 1
ATOM 1259 C C . LEU A 1 159 ? 8.488 -2.452 10.786 1.00 96.19 159 LEU A C 1
ATOM 1261 O O . LEU A 1 159 ? 7.559 -2.453 11.591 1.00 96.19 159 LEU A O 1
ATOM 1265 N N . LEU A 1 160 ? 9.747 -2.191 11.154 1.00 94.38 160 LEU A N 1
ATOM 1266 C CA . LEU A 1 160 ? 10.117 -1.892 12.540 1.00 94.38 160 LEU A CA 1
ATOM 1267 C C . LEU A 1 160 ? 9.532 -0.561 13.025 1.00 94.38 160 LEU A C 1
ATOM 1269 O O . LEU A 1 160 ? 9.078 -0.481 14.167 1.00 94.38 160 LEU A O 1
ATOM 1273 N N . ASP A 1 161 ? 9.491 0.466 12.178 1.00 92.94 161 ASP A N 1
ATOM 1274 C CA . ASP A 1 161 ? 8.879 1.750 12.533 1.00 92.94 161 ASP A CA 1
ATOM 1275 C C . ASP A 1 161 ? 7.372 1.618 12.776 1.00 92.94 161 ASP A C 1
ATOM 1277 O O . ASP A 1 161 ? 6.853 2.175 13.744 1.00 92.94 161 ASP A O 1
ATOM 1281 N N . VAL A 1 162 ? 6.682 0.819 11.956 1.00 92.69 162 VAL A N 1
ATOM 1282 C CA . VAL A 1 162 ? 5.252 0.535 12.137 1.00 92.69 162 VAL A CA 1
ATOM 1283 C C . VAL A 1 162 ? 4.999 -0.276 13.409 1.00 92.69 162 VAL A C 1
ATOM 1285 O O . VAL A 1 162 ? 4.134 0.089 14.199 1.00 92.69 162 VAL A O 1
ATOM 1288 N N . LEU A 1 163 ? 5.770 -1.340 13.655 1.00 91.00 163 LEU A N 1
ATOM 1289 C CA . LEU A 1 163 ? 5.598 -2.188 14.844 1.00 91.00 163 LEU A CA 1
ATOM 1290 C C . LEU A 1 163 ? 5.973 -1.484 16.154 1.00 91.00 163 LEU A C 1
ATOM 1292 O O . LEU A 1 163 ? 5.430 -1.817 17.204 1.00 91.00 163 LEU A O 1
ATOM 1296 N N . SER A 1 164 ? 6.898 -0.524 16.112 1.00 87.25 164 SER A N 1
ATOM 1297 C CA . SER A 1 164 ? 7.327 0.221 17.302 1.00 87.25 164 SER A CA 1
ATOM 1298 C C . SER A 1 164 ? 6.373 1.352 17.708 1.00 87.25 164 SER A C 1
ATOM 1300 O O . SER A 1 164 ? 6.687 2.074 18.652 1.00 87.25 164 SER A O 1
ATOM 1302 N N . ASN A 1 165 ? 5.218 1.500 17.037 1.00 67.06 165 ASN A N 1
ATOM 1303 C CA . ASN A 1 165 ? 4.213 2.543 17.297 1.00 67.06 165 ASN A CA 1
ATOM 1304 C C . ASN A 1 165 ? 4.795 3.967 17.342 1.00 67.06 165 ASN A C 1
ATOM 1306 O O . ASN A 1 165 ? 4.256 4.858 17.986 1.00 67.06 165 ASN A O 1
ATOM 1310 N N . LYS A 1 166 ? 5.895 4.235 16.631 1.00 54.84 166 LYS A N 1
ATOM 1311 C CA . LYS A 1 166 ? 6.465 5.593 16.583 1.00 54.84 166 LYS A CA 1
ATOM 1312 C C . LYS A 1 166 ? 5.641 6.569 15.740 1.00 54.84 166 LYS A C 1
ATOM 1314 O O . LYS A 1 166 ? 5.990 7.742 15.652 1.00 54.84 166 LYS A O 1
ATOM 1319 N N . LEU A 1 167 ? 4.585 6.083 15.091 1.00 53.97 167 LEU A N 1
ATOM 1320 C CA . LEU A 1 167 ? 3.820 6.818 14.089 1.00 53.97 167 LEU A CA 1
ATOM 1321 C C . LEU A 1 167 ? 2.313 6.907 14.421 1.00 53.97 167 LEU A C 1
ATOM 1323 O O . LEU A 1 167 ? 1.594 7.538 13.641 1.00 53.97 167 LEU A O 1
ATOM 1327 N N . TYR A 1 168 ? 1.871 6.346 15.567 1.00 52.41 168 TYR A N 1
ATOM 1328 C CA . TYR A 1 168 ? 0.485 6.361 16.089 1.00 52.41 168 TYR A CA 1
ATOM 1329 C C . TYR A 1 168 ? 0.449 6.360 17.617 1.00 52.41 168 TYR A C 1
ATOM 1331 O O . TYR A 1 168 ? 1.078 5.457 18.213 1.00 52.41 168 TYR A O 1
#